Protein AF-E2A547-F1 (afdb_monomer_lite)

pLDDT: mean 86.93, std 12.96, range [48.44, 97.69]

Foldseek 3Di:
DVVVVVVVVVVPPDPDDDPVVLVVLLVVLVVLLVVLVVVCVVPNDPVSVVSNVVSVLVVVCSVVVHDSVQSVLDDVVQVVPKDADDCPDPVLVPDDPVVVVVRRVDIDGDRDDD

Organism: Camponotus floridanus (NCBI:txid104421)

Structure (mmCIF, N/CA/C/O backbone):
data_AF-E2A547-F1
#
_entry.id   AF-E2A547-F1
#
loop_
_atom_site.group_PDB
_atom_site.id
_atom_site.type_symbol
_atom_site.label_atom_id
_atom_site.label_alt_id
_atom_site.label_comp_id
_atom_site.label_asym_id
_atom_site.label_entity_id
_atom_site.label_seq_id
_atom_site.pdbx_PDB_ins_code
_atom_site.Cartn_x
_atom_site.Cartn_y
_atom_site.Cartn_z
_atom_site.occupancy
_atom_site.B_iso_or_equiv
_atom_site.auth_seq_id
_atom_site.auth_comp_id
_atom_site.auth_asym_id
_atom_site.auth_atom_id
_atom_site.pdbx_PDB_model_num
ATOM 1 N N . LYS A 1 1 ? -39.713 -13.555 -15.677 1.00 48.44 1 LYS A N 1
ATOM 2 C CA . LYS A 1 1 ? -38.393 -14.110 -16.081 1.00 48.44 1 LYS A CA 1
ATOM 3 C C . LYS A 1 1 ? -37.250 -13.115 -15.871 1.00 48.44 1 LYS A C 1
ATOM 5 O O . LYS A 1 1 ? -36.554 -13.287 -14.886 1.00 48.44 1 LYS A O 1
ATOM 10 N N . ILE A 1 2 ? -37.126 -12.029 -16.647 1.00 52.72 2 ILE A N 1
ATOM 11 C CA . ILE A 1 2 ? -36.001 -11.067 -16.519 1.00 52.72 2 ILE A CA 1
ATOM 12 C C . ILE A 1 2 ? -35.896 -10.450 -15.104 1.00 52.72 2 ILE A C 1
ATOM 14 O O . ILE A 1 2 ? -34.834 -10.441 -14.494 1.00 52.72 2 ILE A O 1
ATOM 18 N N . ILE A 1 3 ? -37.013 -10.006 -14.515 1.00 54.03 3 ILE A N 1
ATOM 19 C CA . ILE A 1 3 ? -37.037 -9.395 -13.164 1.00 54.03 3 ILE A CA 1
ATOM 20 C C . ILE A 1 3 ? -36.617 -10.386 -12.057 1.00 54.03 3 ILE A C 1
ATOM 22 O O . ILE A 1 3 ? -36.075 -9.993 -11.022 1.00 54.03 3 ILE A O 1
ATOM 26 N N . GLU A 1 4 ? -36.842 -11.678 -12.276 1.00 50.34 4 GLU A N 1
ATOM 27 C CA . GLU A 1 4 ? -36.550 -12.751 -11.322 1.00 50.34 4 GLU A CA 1
ATOM 28 C C . GLU A 1 4 ? -35.067 -13.142 -11.353 1.00 50.34 4 GLU A C 1
ATOM 30 O O . GLU A 1 4 ? -34.455 -13.327 -10.301 1.00 50.34 4 GLU A O 1
ATOM 35 N N . GLU A 1 5 ? -34.453 -13.133 -12.541 1.00 52.78 5 GLU A N 1
ATOM 36 C CA . GLU A 1 5 ? -33.001 -13.267 -12.724 1.00 52.78 5 GLU A CA 1
ATOM 37 C C . GLU A 1 5 ? -32.234 -12.128 -12.029 1.00 52.78 5 GLU A C 1
ATOM 39 O O . GLU A 1 5 ? -31.277 -12.382 -11.292 1.00 52.78 5 GLU A O 1
ATOM 44 N N . TYR A 1 6 ? -32.705 -10.878 -12.141 1.00 54.03 6 TYR A N 1
ATOM 45 C CA . TYR A 1 6 ? -32.114 -9.737 -11.422 1.00 54.03 6 TYR A CA 1
ATOM 46 C C . TYR A 1 6 ? -32.229 -9.848 -9.893 1.00 54.03 6 TYR A C 1
ATOM 48 O O . TYR A 1 6 ? -31.349 -9.367 -9.173 1.00 54.03 6 TYR A O 1
ATOM 56 N N . ARG A 1 7 ? -33.298 -10.463 -9.367 1.00 51.62 7 ARG A N 1
ATOM 57 C CA . ARG A 1 7 ? -33.464 -10.700 -7.920 1.00 51.62 7 ARG A CA 1
ATOM 58 C C . ARG A 1 7 ? -32.577 -11.841 -7.417 1.00 51.62 7 ARG A C 1
ATOM 60 O O . ARG A 1 7 ? -32.043 -11.735 -6.314 1.00 51.62 7 ARG A O 1
ATOM 67 N N . ASN A 1 8 ? -32.367 -12.883 -8.221 1.00 54.06 8 ASN A N 1
ATOM 68 C CA . ASN A 1 8 ? -31.509 -14.016 -7.864 1.00 54.06 8 ASN A CA 1
ATOM 69 C C . ASN A 1 8 ? -30.012 -13.662 -7.883 1.00 54.06 8 ASN A C 1
ATOM 71 O O . ASN A 1 8 ? -29.275 -14.120 -7.012 1.00 54.06 8 ASN A O 1
ATOM 75 N N . ASN A 1 9 ? -29.570 -12.753 -8.759 1.00 56.78 9 ASN A N 1
ATOM 76 C CA . ASN A 1 9 ? -28.177 -12.278 -8.780 1.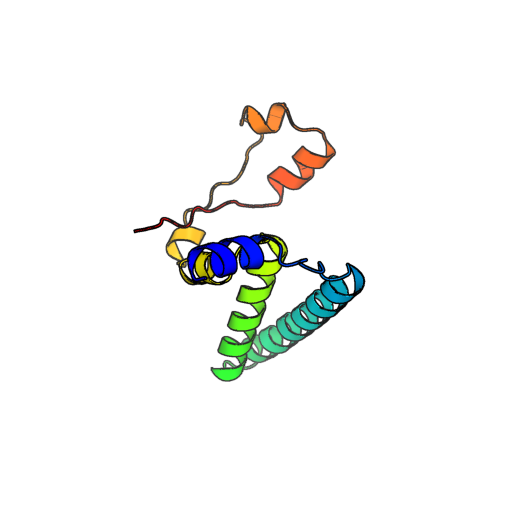00 56.78 9 ASN A CA 1
ATOM 77 C C . ASN A 1 9 ? -27.760 -11.479 -7.528 1.00 56.78 9 ASN A C 1
ATOM 79 O O . ASN A 1 9 ? -26.573 -11.412 -7.210 1.00 56.78 9 ASN A O 1
ATOM 83 N N . ARG A 1 10 ? -28.714 -10.918 -6.766 1.00 57.91 10 ARG A N 1
ATOM 84 C CA . ARG A 1 10 ? -28.436 -10.247 -5.476 1.00 57.91 10 ARG A CA 1
ATOM 85 C C . ARG A 1 10 ? -28.177 -11.217 -4.323 1.00 57.91 10 ARG A C 1
ATOM 87 O O . ARG A 1 10 ? -27.672 -10.797 -3.290 1.00 57.91 10 ARG A O 1
ATOM 94 N N . LYS A 1 11 ? -28.527 -12.496 -4.487 1.00 60.12 11 LYS A N 1
ATOM 95 C CA . LYS A 1 11 ? -28.315 -13.558 -3.491 1.00 60.12 11 LYS A CA 1
ATOM 96 C C . LYS A 1 11 ? -27.013 -14.325 -3.725 1.00 60.12 11 LYS A C 1
ATOM 98 O O . LYS A 1 11 ? -26.849 -15.418 -3.188 1.00 60.12 11 LYS A O 1
ATOM 103 N N . LYS A 1 12 ? -26.092 -13.796 -4.541 1.00 65.12 12 LYS A N 1
ATOM 104 C CA . LYS A 1 12 ? -24.795 -14.438 -4.759 1.00 65.12 12 LYS A CA 1
ATOM 105 C C . LYS A 1 12 ? -24.062 -14.510 -3.423 1.00 65.12 12 LYS A C 1
ATOM 107 O O . LYS A 1 12 ? -23.655 -13.487 -2.878 1.00 65.12 12 LYS A O 1
ATOM 112 N N . ILE A 1 13 ? -23.909 -15.725 -2.904 1.00 68.56 13 ILE A N 1
ATOM 113 C CA . ILE A 1 13 ? -23.093 -15.988 -1.723 1.00 68.56 13 ILE A CA 1
ATOM 114 C C . ILE A 1 13 ? -21.654 -15.667 -2.121 1.00 68.56 13 ILE A C 1
ATOM 116 O O . ILE A 1 13 ? -21.032 -16.378 -2.912 1.00 68.56 13 ILE A O 1
ATOM 120 N N . VAL A 1 14 ? -21.150 -14.536 -1.635 1.00 70.38 14 VAL A N 1
ATOM 121 C CA . VAL A 1 14 ? -19.753 -14.159 -1.819 1.00 70.38 14 VAL A CA 1
ATOM 122 C C . VAL A 1 14 ? -18.961 -14.882 -0.743 1.00 70.38 14 VAL A C 1
ATOM 124 O O . VAL A 1 14 ? -18.935 -14.456 0.410 1.00 70.38 14 VAL A O 1
ATOM 127 N N . ASN A 1 15 ? -18.322 -15.988 -1.119 1.00 75.12 15 ASN A N 1
ATOM 128 C CA . ASN A 1 15 ? -17.305 -16.599 -0.274 1.00 75.12 15 ASN A CA 1
ATOM 129 C C . ASN A 1 15 ? -16.138 -15.618 -0.174 1.00 75.12 15 ASN A C 1
ATOM 131 O O . ASN A 1 15 ? -15.409 -15.401 -1.143 1.00 75.12 15 ASN A O 1
ATOM 135 N N . LEU A 1 16 ? -16.004 -14.985 0.988 1.00 79.19 16 LEU A N 1
ATOM 136 C CA . LEU A 1 16 ? -14.868 -14.124 1.274 1.00 79.19 16 LEU A CA 1
ATOM 137 C C . LEU A 1 16 ? -13.590 -14.968 1.270 1.00 79.19 16 LEU A C 1
ATOM 139 O O . LEU A 1 16 ? -13.577 -16.104 1.749 1.00 79.19 16 LEU A O 1
ATOM 143 N N . LEU A 1 17 ? -12.514 -14.397 0.729 1.00 80.06 17 LEU A N 1
ATOM 144 C CA . LEU A 1 17 ? -11.190 -15.009 0.790 1.00 80.06 17 LEU A CA 1
ATOM 145 C C . LEU A 1 17 ? -10.792 -15.238 2.247 1.00 80.06 17 LEU A C 1
ATOM 147 O O . LEU A 1 17 ? -11.045 -14.397 3.115 1.00 80.06 17 LEU A O 1
ATOM 151 N N . LYS A 1 18 ? -10.135 -16.367 2.514 1.00 89.00 18 LYS A N 1
ATOM 152 C CA . LYS A 1 18 ? -9.608 -16.634 3.849 1.00 89.00 18 LYS A CA 1
ATOM 153 C C . LYS A 1 18 ? -8.447 -15.686 4.124 1.00 89.00 18 LYS A C 1
ATOM 155 O O . LYS A 1 18 ? -7.681 -15.329 3.230 1.00 89.00 18 LYS A O 1
ATOM 160 N N . THR A 1 19 ? -8.248 -15.346 5.394 1.00 88.38 19 THR A N 1
ATOM 161 C CA . THR A 1 19 ? -7.102 -14.533 5.831 1.00 88.38 19 THR A CA 1
ATOM 162 C C . THR A 1 19 ? -5.762 -1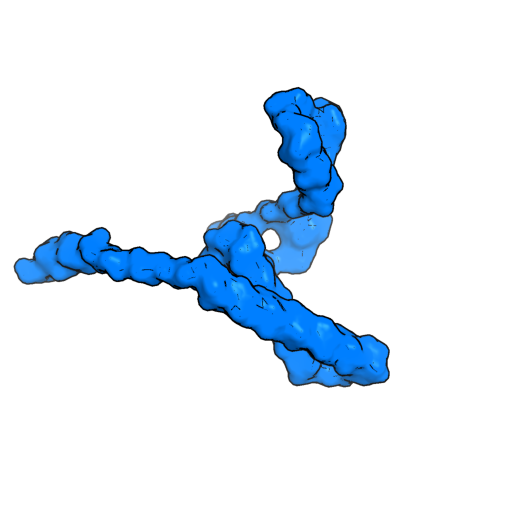5.143 5.406 1.00 88.38 19 THR A C 1
ATOM 164 O O . THR A 1 19 ? -4.830 -14.409 5.084 1.00 88.38 19 THR A O 1
ATOM 167 N N . SER A 1 20 ? -5.666 -16.477 5.357 1.00 92.81 20 SER A N 1
ATOM 168 C CA . SER A 1 20 ? -4.487 -17.197 4.858 1.00 92.81 20 SER A CA 1
ATOM 169 C C . SER A 1 20 ? -4.168 -16.867 3.402 1.00 92.81 20 SER A C 1
ATOM 171 O O . SER A 1 20 ? -3.003 -16.678 3.061 1.00 92.81 20 SER A O 1
ATOM 173 N N . ASP A 1 21 ? -5.196 -16.762 2.562 1.00 91.81 21 ASP A N 1
ATOM 174 C CA . ASP A 1 21 ? -5.048 -16.534 1.125 1.00 91.81 21 ASP A CA 1
ATOM 175 C C . ASP A 1 21 ? -4.623 -15.088 0.867 1.00 91.81 21 ASP A C 1
ATOM 177 O O . ASP A 1 21 ? -3.702 -14.839 0.092 1.00 91.81 21 ASP A O 1
ATOM 181 N N . ILE A 1 22 ? -5.218 -14.143 1.605 1.00 89.88 22 ILE A N 1
ATOM 182 C CA . ILE A 1 22 ? -4.813 -12.732 1.584 1.00 89.88 22 ILE A CA 1
ATOM 183 C C . ILE A 1 22 ? -3.348 -12.607 2.010 1.00 89.88 22 ILE A C 1
ATOM 185 O O . ILE A 1 22 ? -2.568 -11.957 1.325 1.00 89.88 22 ILE A O 1
ATOM 189 N N . LYS A 1 23 ? -2.945 -13.272 3.101 1.00 93.06 23 LYS A N 1
ATOM 190 C CA . LYS A 1 23 ? -1.556 -13.240 3.580 1.00 93.06 23 LYS A CA 1
ATOM 191 C C . LYS A 1 23 ? -0.583 -13.818 2.552 1.00 93.06 23 LYS A C 1
ATOM 193 O O . LYS A 1 23 ? 0.480 -13.244 2.340 1.00 93.06 23 LYS A O 1
ATOM 198 N N . LYS A 1 24 ? -0.948 -14.928 1.903 1.00 95.69 24 LYS A N 1
ATOM 199 C CA . LYS A 1 24 ? -0.134 -15.545 0.849 1.00 95.69 24 LYS A CA 1
ATOM 200 C C . LYS A 1 24 ? 0.071 -14.587 -0.326 1.00 95.69 24 LYS A C 1
ATOM 202 O O . LYS A 1 24 ? 1.201 -14.424 -0.772 1.00 95.69 24 LYS A O 1
ATOM 207 N N . LEU A 1 25 ? -0.998 -13.925 -0.774 1.00 94.31 25 LEU A N 1
ATOM 208 C CA . LEU A 1 25 ? -0.927 -12.924 -1.837 1.00 94.31 25 LEU A CA 1
ATOM 209 C C . LEU A 1 25 ? -0.067 -11.721 -1.429 1.00 94.31 25 LEU A C 1
ATOM 211 O O . LEU A 1 25 ? 0.816 -11.327 -2.181 1.00 94.31 25 LEU A O 1
ATOM 215 N N . THR A 1 26 ? -0.282 -11.160 -0.236 1.00 94.44 26 THR A N 1
ATOM 216 C CA . THR A 1 26 ? 0.491 -10.006 0.243 1.00 94.44 26 THR A CA 1
ATOM 217 C C . THR A 1 26 ? 1.982 -10.320 0.354 1.00 94.44 26 THR A C 1
ATOM 219 O O . THR A 1 26 ? 2.796 -9.491 -0.034 1.00 94.44 26 THR A O 1
ATOM 222 N N . ASN A 1 27 ? 2.349 -11.509 0.842 1.00 96.50 27 ASN A N 1
ATOM 223 C CA . ASN A 1 27 ? 3.751 -11.922 0.929 1.00 96.50 27 ASN A CA 1
ATOM 224 C C . ASN A 1 27 ? 4.400 -12.016 -0.457 1.00 96.50 27 ASN A C 1
ATOM 226 O O . ASN A 1 27 ? 5.473 -11.462 -0.661 1.00 96.50 27 ASN A O 1
ATOM 230 N N . TYR A 1 28 ? 3.718 -12.661 -1.407 1.00 97.38 28 TYR A N 1
ATOM 231 C CA . TYR A 1 28 ? 4.189 -12.757 -2.788 1.00 97.38 28 TYR A CA 1
ATOM 232 C C . TYR A 1 28 ? 4.402 -11.372 -3.418 1.00 97.38 28 TYR A C 1
ATOM 234 O O . TYR A 1 28 ? 5.450 -11.100 -3.995 1.00 97.38 28 TYR A O 1
ATOM 242 N N . LEU A 1 29 ? 3.432 -10.467 -3.256 1.00 97.38 29 LEU A N 1
ATOM 243 C CA . LEU A 1 29 ? 3.537 -9.100 -3.773 1.00 97.38 29 LEU A CA 1
ATOM 244 C C . LEU A 1 29 ? 4.705 -8.334 -3.144 1.00 97.38 29 LEU A C 1
ATOM 246 O O . LEU A 1 29 ? 5.359 -7.552 -3.824 1.00 97.38 29 LEU A O 1
ATOM 250 N N . GLU A 1 30 ? 4.980 -8.547 -1.860 1.00 96.69 30 GLU A N 1
ATOM 251 C CA . GLU A 1 30 ? 6.088 -7.882 -1.177 1.00 96.69 30 GLU A CA 1
ATOM 252 C C . GLU A 1 30 ? 7.456 -8.380 -1.666 1.00 96.69 30 GLU A C 1
ATOM 254 O O . GLU A 1 30 ? 8.367 -7.578 -1.882 1.00 96.69 30 GLU A O 1
ATOM 259 N N . GLU A 1 31 ? 7.590 -9.684 -1.911 1.00 97.62 31 GLU A N 1
ATOM 260 C CA . GLU A 1 31 ? 8.786 -10.276 -2.521 1.00 97.62 31 GLU A CA 1
ATOM 261 C C . GLU A 1 31 ? 9.018 -9.729 -3.937 1.00 97.62 31 GLU A C 1
ATOM 263 O O . GLU A 1 31 ? 10.122 -9.273 -4.254 1.00 97.62 31 GLU A O 1
ATOM 268 N N . GLU A 1 32 ? 7.968 -9.679 -4.762 1.00 97.69 32 GLU A N 1
ATOM 269 C CA . GLU A 1 32 ? 8.027 -9.107 -6.111 1.00 97.69 32 GLU A CA 1
ATOM 270 C C . GLU A 1 32 ? 8.353 -7.611 -6.099 1.00 97.69 32 GLU A C 1
ATOM 272 O O . GLU A 1 32 ? 9.141 -7.138 -6.924 1.00 97.69 32 GLU A O 1
ATOM 277 N N . ARG A 1 33 ? 7.803 -6.852 -5.144 1.00 97.38 33 ARG A N 1
ATOM 278 C CA . ARG A 1 33 ? 8.111 -5.428 -4.965 1.00 97.38 33 ARG A CA 1
ATOM 279 C C . ARG A 1 33 ? 9.601 -5.228 -4.713 1.00 97.38 33 ARG A C 1
ATOM 281 O O . ARG A 1 33 ? 10.230 -4.419 -5.388 1.00 97.38 33 ARG A O 1
ATOM 288 N N . ILE A 1 34 ? 10.170 -5.972 -3.762 1.00 97.06 34 ILE A N 1
ATOM 289 C CA . ILE A 1 34 ? 11.593 -5.878 -3.405 1.00 97.06 34 ILE A CA 1
ATOM 290 C C . ILE A 1 34 ? 12.474 -6.311 -4.582 1.00 97.06 34 ILE A C 1
ATOM 292 O O . ILE A 1 34 ? 13.456 -5.638 -4.895 1.00 97.06 34 ILE A O 1
ATOM 296 N N . SER A 1 35 ? 12.120 -7.411 -5.250 1.00 96.69 35 SER A N 1
ATOM 297 C CA . SER A 1 35 ? 12.846 -7.935 -6.410 1.00 96.69 35 SER A CA 1
ATOM 298 C C . SER A 1 35 ? 12.895 -6.921 -7.556 1.00 96.69 35 SER A C 1
ATOM 300 O O . SER A 1 35 ? 13.977 -6.577 -8.035 1.00 96.69 35 SER A O 1
ATOM 302 N N . ASN A 1 36 ? 11.743 -6.383 -7.966 1.00 96.69 36 ASN A N 1
ATOM 303 C CA . ASN A 1 36 ? 11.674 -5.441 -9.083 1.00 96.69 36 ASN A CA 1
ATOM 304 C C . ASN A 1 36 ? 12.256 -4.065 -8.731 1.00 96.69 36 ASN A C 1
ATOM 306 O O . ASN A 1 36 ? 12.885 -3.452 -9.589 1.00 96.69 36 ASN A O 1
ATOM 310 N N . MET A 1 37 ? 12.153 -3.619 -7.473 1.00 95.75 37 MET A N 1
ATOM 311 C CA . MET A 1 37 ? 12.841 -2.407 -7.013 1.00 95.75 37 MET A CA 1
ATOM 312 C C . MET A 1 37 ? 14.361 -2.544 -7.154 1.00 95.75 37 MET A C 1
ATOM 314 O O . MET A 1 37 ? 14.993 -1.685 -7.758 1.00 95.75 37 MET A O 1
ATOM 318 N N . ARG A 1 38 ? 14.942 -3.664 -6.700 1.00 96.56 38 ARG A N 1
ATOM 319 C CA . ARG A 1 38 ? 16.384 -3.930 -6.850 1.00 96.56 38 ARG A CA 1
ATOM 320 C C . ARG A 1 38 ? 16.821 -3.982 -8.309 1.00 96.56 38 ARG A C 1
ATOM 322 O O . ARG A 1 38 ? 17.923 -3.549 -8.626 1.00 96.56 38 ARG A O 1
ATOM 329 N N . LYS A 1 39 ? 15.990 -4.529 -9.204 1.00 95.62 39 LYS A N 1
ATOM 330 C CA . LYS A 1 39 ? 16.285 -4.518 -10.645 1.00 95.62 39 LYS A CA 1
ATOM 331 C C . LYS A 1 39 ? 16.401 -3.082 -11.147 1.00 95.62 39 LYS A C 1
ATOM 333 O O . LYS A 1 39 ? 17.435 -2.750 -11.699 1.00 95.62 39 LYS A O 1
ATOM 338 N N . ILE A 1 40 ? 15.396 -2.246 -10.874 1.00 95.62 40 ILE A N 1
ATOM 339 C CA . ILE A 1 40 ? 15.354 -0.841 -11.310 1.00 95.62 40 ILE A CA 1
ATOM 340 C C . ILE A 1 40 ? 16.492 -0.008 -10.707 1.00 95.62 40 ILE A C 1
ATOM 342 O O . ILE A 1 40 ? 17.023 0.860 -11.390 1.00 95.62 40 ILE A O 1
ATOM 346 N N . GLU A 1 41 ? 16.860 -0.255 -9.446 1.00 94.56 41 GLU A N 1
ATOM 347 C CA . GLU A 1 41 ? 17.980 0.426 -8.779 1.00 94.56 41 GLU A CA 1
ATOM 348 C C . GLU A 1 41 ? 19.336 0.099 -9.417 1.00 94.56 41 GLU A C 1
ATOM 350 O O . GLU A 1 41 ? 20.211 0.962 -9.448 1.00 94.56 41 GLU A O 1
ATOM 355 N N . ASN A 1 42 ? 19.512 -1.126 -9.921 1.00 93.94 42 ASN A N 1
ATOM 356 C CA . ASN A 1 42 ? 20.739 -1.540 -10.601 1.00 93.94 42 ASN A CA 1
ATOM 357 C C . ASN A 1 42 ? 20.762 -1.095 -12.067 1.00 93.94 42 ASN A C 1
ATOM 359 O O . ASN A 1 42 ? 21.760 -0.543 -12.523 1.00 93.94 42 ASN A O 1
ATOM 363 N N . ASP A 1 43 ? 19.680 -1.361 -12.801 1.00 93.69 43 ASP A N 1
ATOM 364 C CA . ASP A 1 43 ? 19.511 -0.956 -14.192 1.00 93.69 43 ASP A CA 1
ATOM 365 C C . ASP A 1 43 ? 18.026 -0.803 -14.540 1.00 93.69 43 ASP A C 1
ATOM 367 O O . ASP A 1 43 ? 17.195 -1.696 -14.324 1.00 93.69 43 ASP A O 1
ATOM 371 N N . PHE A 1 44 ? 17.674 0.350 -15.100 1.00 94.81 44 PHE A N 1
ATOM 372 C CA . PHE A 1 44 ? 16.291 0.620 -15.445 1.00 94.81 44 PHE A CA 1
ATOM 373 C C . PHE A 1 44 ? 15.872 -0.236 -16.641 1.00 94.81 44 PHE A C 1
ATOM 375 O O . PHE A 1 44 ? 16.380 -0.091 -17.749 1.00 94.81 44 PHE A O 1
ATOM 382 N N . THR A 1 45 ? 14.842 -1.057 -16.442 1.00 96.38 45 THR A N 1
ATOM 383 C CA . THR A 1 45 ? 14.159 -1.759 -17.532 1.00 96.38 45 THR A CA 1
ATOM 384 C C . THR A 1 45 ? 12.666 -1.476 -17.475 1.00 96.38 45 THR A C 1
ATOM 386 O O . THR A 1 45 ? 12.063 -1.434 -16.397 1.00 96.38 45 THR A O 1
ATOM 389 N N . PHE A 1 46 ? 12.051 -1.290 -18.646 1.00 96.31 46 PHE A N 1
ATOM 390 C CA . PHE A 1 46 ? 10.613 -1.034 -18.740 1.00 96.31 46 PHE A CA 1
ATOM 391 C C . PHE A 1 46 ? 9.797 -2.173 -18.118 1.00 96.31 46 PHE A C 1
ATOM 393 O O . PHE A 1 46 ? 8.836 -1.912 -17.399 1.00 96.31 46 PHE A O 1
ATOM 400 N N . ASP A 1 47 ? 10.213 -3.422 -18.324 1.00 96.06 47 ASP A N 1
ATOM 401 C CA . ASP A 1 47 ? 9.517 -4.590 -17.782 1.00 96.06 47 ASP A CA 1
ATOM 402 C C . ASP A 1 47 ? 9.575 -4.649 -16.252 1.00 96.06 47 ASP A C 1
ATOM 404 O O . ASP A 1 47 ? 8.553 -4.912 -15.611 1.00 96.06 47 ASP A O 1
ATOM 408 N N . ALA A 1 48 ? 10.730 -4.351 -15.642 1.00 96.12 48 ALA A N 1
ATOM 409 C CA . ALA A 1 48 ? 10.832 -4.283 -14.184 1.00 96.12 48 ALA A CA 1
ATOM 410 C C . ALA A 1 48 ? 10.009 -3.116 -13.622 1.00 96.12 48 ALA A C 1
ATOM 412 O O . ALA A 1 48 ? 9.312 -3.287 -12.621 1.00 96.12 48 ALA A O 1
ATOM 413 N N . TRP A 1 49 ? 10.031 -1.954 -14.284 1.00 96.81 49 TRP A N 1
ATOM 414 C CA . TRP A 1 49 ? 9.216 -0.797 -13.903 1.00 96.81 49 TRP A CA 1
ATOM 415 C C . TRP A 1 49 ? 7.716 -1.080 -13.990 1.00 96.81 49 TRP A C 1
ATOM 417 O O . TRP A 1 49 ? 6.972 -0.797 -13.046 1.00 96.81 49 TRP A O 1
ATOM 427 N N . LYS A 1 50 ? 7.267 -1.685 -15.091 1.00 96.94 50 LYS A N 1
ATOM 428 C CA . LYS A 1 50 ? 5.875 -2.087 -15.286 1.00 96.94 50 LYS A CA 1
ATOM 429 C C . LYS A 1 50 ? 5.448 -3.095 -14.220 1.00 96.94 50 LYS A C 1
ATOM 431 O O . LYS A 1 50 ? 4.444 -2.864 -13.551 1.00 96.94 50 LYS A O 1
ATOM 436 N N . SER A 1 51 ? 6.248 -4.139 -13.996 1.00 96.69 51 SER A N 1
ATOM 437 C CA . SER A 1 51 ? 5.965 -5.168 -12.984 1.00 96.69 51 SER A CA 1
ATOM 438 C C . SER A 1 51 ? 5.889 -4.569 -11.577 1.00 96.69 51 SER A C 1
ATOM 440 O O . SER A 1 51 ? 4.958 -4.849 -10.824 1.00 96.69 51 SER A O 1
ATOM 442 N N . LEU A 1 52 ? 6.821 -3.675 -11.223 1.00 96.56 52 LEU A N 1
ATOM 443 C CA . LEU A 1 52 ? 6.788 -2.968 -9.942 1.00 96.56 52 LEU A CA 1
ATOM 444 C C . LEU A 1 52 ? 5.516 -2.120 -9.798 1.00 96.56 52 LEU A C 1
ATOM 446 O O . LEU A 1 52 ? 4.900 -2.103 -8.733 1.00 96.56 52 LEU A O 1
ATOM 450 N N . THR A 1 53 ? 5.106 -1.436 -10.866 1.00 93.88 53 THR A N 1
ATOM 451 C CA . THR A 1 53 ? 3.908 -0.587 -10.873 1.00 93.88 53 THR A CA 1
ATOM 452 C C . THR A 1 53 ? 2.634 -1.415 -10.690 1.00 93.88 53 THR A C 1
ATOM 454 O O . THR A 1 53 ? 1.787 -1.051 -9.874 1.00 93.88 53 THR A O 1
ATOM 457 N N . GLU A 1 54 ? 2.516 -2.555 -11.374 1.00 94.88 54 GLU A N 1
ATOM 458 C CA . GLU A 1 54 ? 1.400 -3.500 -11.218 1.00 94.88 54 GLU A CA 1
ATOM 459 C C . GLU A 1 54 ? 1.313 -4.028 -9.778 1.00 94.88 54 GLU A C 1
ATOM 461 O O . GLU A 1 54 ? 0.244 -4.006 -9.163 1.00 94.88 54 GLU A O 1
ATOM 466 N N . VAL A 1 55 ? 2.451 -4.419 -9.197 1.00 96.38 55 VAL A N 1
ATOM 467 C CA . VAL A 1 55 ? 2.534 -4.872 -7.802 1.00 96.38 55 VAL A CA 1
ATOM 468 C C . VAL A 1 55 ? 2.097 -3.774 -6.829 1.00 96.38 55 VAL A C 1
ATOM 470 O O . VAL A 1 55 ? 1.283 -4.028 -5.938 1.00 96.38 55 VAL A O 1
ATOM 473 N N . ILE A 1 56 ? 2.586 -2.542 -7.003 1.00 93.69 56 ILE A N 1
ATOM 474 C CA . ILE A 1 56 ? 2.206 -1.394 -6.165 1.00 93.69 56 ILE A CA 1
ATOM 475 C C . ILE A 1 56 ? 0.703 -1.121 -6.262 1.00 93.69 56 ILE A C 1
ATOM 477 O O . ILE A 1 56 ? 0.062 -0.884 -5.236 1.00 93.69 56 ILE A O 1
ATOM 481 N N . LEU A 1 57 ? 0.123 -1.195 -7.462 1.00 92.69 57 LEU A N 1
ATOM 482 C CA . LEU A 1 57 ? -1.307 -0.978 -7.676 1.00 92.69 57 LEU A CA 1
ATOM 483 C C . LEU A 1 57 ? -2.149 -1.974 -6.867 1.00 92.69 57 LEU A C 1
ATOM 485 O O . LEU A 1 57 ? -3.085 -1.581 -6.164 1.00 92.69 57 LEU A O 1
ATOM 489 N N . ILE A 1 58 ? -1.773 -3.255 -6.902 1.00 93.88 58 ILE A N 1
ATOM 490 C CA . ILE A 1 58 ? -2.458 -4.314 -6.154 1.00 93.88 58 ILE A CA 1
ATOM 491 C C . ILE A 1 58 ? -2.270 -4.118 -4.644 1.00 93.88 58 ILE A C 1
ATOM 493 O O . ILE A 1 58 ? -3.228 -4.259 -3.883 1.00 93.88 58 ILE A O 1
ATOM 497 N N . LEU A 1 59 ? -1.071 -3.744 -4.189 1.00 93.69 59 LEU A N 1
ATOM 498 C CA . LEU A 1 59 ? -0.813 -3.459 -2.774 1.00 93.69 59 LEU A CA 1
ATOM 499 C C . LEU A 1 59 ? -1.668 -2.293 -2.260 1.00 93.69 59 LEU A C 1
ATOM 501 O O . LEU A 1 59 ? -2.272 -2.404 -1.190 1.00 93.69 59 LEU A O 1
ATOM 505 N N . ILE A 1 60 ? -1.788 -1.208 -3.033 1.00 91.62 60 ILE A N 1
ATOM 506 C CA . ILE A 1 60 ? -2.676 -0.077 -2.720 1.00 91.62 60 ILE A CA 1
ATOM 507 C C . ILE A 1 60 ? -4.131 -0.549 -2.650 1.00 91.62 60 ILE A C 1
ATOM 509 O O . ILE A 1 60 ? -4.856 -0.170 -1.723 1.00 91.62 60 ILE A O 1
ATOM 513 N N . GLN A 1 61 ? -4.555 -1.397 -3.590 1.00 91.25 61 GLN A N 1
ATOM 514 C CA . GLN A 1 61 ? -5.908 -1.943 -3.635 1.00 91.25 61 GLN A CA 1
ATOM 515 C C . GLN A 1 61 ? -6.225 -2.804 -2.401 1.00 91.25 61 GLN A C 1
ATOM 517 O O . GLN A 1 61 ? -7.273 -2.615 -1.778 1.00 91.25 61 GLN A O 1
ATOM 522 N N . ILE A 1 62 ? -5.318 -3.708 -2.012 1.00 90.56 62 ILE A N 1
ATOM 523 C CA . ILE A 1 62 ? -5.465 -4.582 -0.836 1.00 90.56 62 ILE A CA 1
ATOM 524 C C . ILE A 1 62 ? -5.480 -3.754 0.452 1.00 90.56 62 ILE A C 1
ATOM 526 O O . ILE A 1 62 ? -6.352 -3.959 1.300 1.00 90.56 62 ILE A O 1
ATOM 530 N N . PHE A 1 63 ? -4.548 -2.807 0.594 1.00 89.69 63 PHE A N 1
ATOM 531 C CA . PHE A 1 63 ? -4.422 -1.982 1.796 1.00 89.69 63 PHE A CA 1
ATOM 532 C C . PHE A 1 63 ? -5.664 -1.115 2.029 1.00 89.69 63 PHE A C 1
ATOM 534 O O . PHE A 1 63 ? -6.198 -1.082 3.137 1.00 89.69 63 PHE A O 1
ATOM 541 N N . ASN A 1 64 ? -6.166 -0.464 0.976 1.00 88.88 64 ASN A N 1
ATOM 542 C CA . ASN A 1 64 ? -7.316 0.438 1.072 1.00 88.88 64 ASN A CA 1
ATOM 543 C C . ASN A 1 64 ? -8.668 -0.268 0.891 1.00 88.88 64 ASN A C 1
ATOM 545 O O . ASN A 1 64 ? -9.708 0.374 1.035 1.00 88.88 64 ASN A O 1
ATOM 549 N N . ARG A 1 65 ? -8.671 -1.569 0.561 1.00 87.88 65 ARG A N 1
ATOM 550 C CA . ARG A 1 65 ? -9.873 -2.357 0.225 1.00 87.88 65 ARG A CA 1
ATOM 551 C C . ARG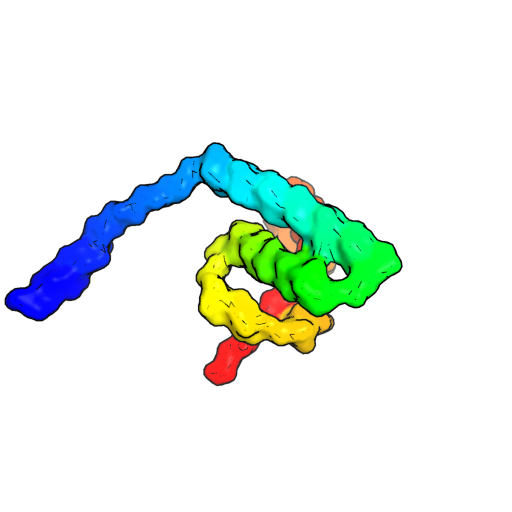 A 1 65 ? -10.747 -1.683 -0.842 1.00 87.88 65 ARG A C 1
ATOM 553 O O . ARG A 1 65 ? -11.975 -1.721 -0.766 1.00 87.88 65 ARG A O 1
ATOM 560 N N . ARG A 1 66 ? -10.107 -1.047 -1.824 1.00 86.38 66 ARG A N 1
ATOM 561 C CA . ARG A 1 66 ? -10.768 -0.347 -2.936 1.00 86.38 66 ARG A CA 1
ATOM 562 C C . ARG A 1 66 ? -10.961 -1.279 -4.127 1.00 86.38 66 ARG A C 1
ATOM 564 O O . ARG A 1 66 ? -10.320 -2.325 -4.226 1.00 86.38 66 ARG A O 1
ATOM 571 N N . ARG A 1 67 ? -11.861 -0.919 -5.038 1.00 86.50 67 ARG A N 1
ATOM 572 C CA . ARG A 1 67 ? -12.014 -1.609 -6.324 1.00 86.50 67 ARG A CA 1
ATOM 573 C C . ARG A 1 67 ? -10.920 -1.147 -7.282 1.00 86.50 67 ARG A C 1
ATOM 575 O O . ARG A 1 67 ? -10.520 0.013 -7.238 1.00 86.50 67 ARG A O 1
ATOM 582 N N . ALA A 1 68 ? -10.499 -2.030 -8.187 1.00 85.75 68 ALA A N 1
ATOM 583 C CA . ALA A 1 68 ? -9.512 -1.704 -9.221 1.00 85.75 68 ALA A CA 1
ATOM 584 C C . ALA A 1 68 ? -9.896 -0.430 -9.997 1.00 85.75 68 ALA A C 1
ATOM 586 O O . ALA A 1 68 ? -9.075 0.467 -10.147 1.00 85.75 68 ALA A O 1
ATOM 587 N N . GLY A 1 69 ? -11.182 -0.300 -10.345 1.00 87.12 69 GLY A N 1
ATOM 588 C CA . GLY A 1 69 ? -11.699 0.872 -11.050 1.00 87.12 69 GLY A CA 1
ATOM 589 C C . GLY A 1 69 ? -11.574 2.195 -10.287 1.00 87.12 69 GLY A C 1
ATOM 590 O O . GLY A 1 69 ? -11.520 3.252 -10.894 1.00 87.12 69 GLY A O 1
ATOM 591 N N . GLU A 1 70 ? -11.525 2.184 -8.955 1.00 85.12 70 GLU A N 1
ATOM 592 C CA . GLU A 1 70 ? -11.296 3.418 -8.190 1.00 85.12 70 GLU A CA 1
ATOM 593 C C . GLU A 1 70 ? -9.819 3.818 -8.232 1.00 85.12 70 GLU A C 1
ATOM 595 O O . GLU A 1 70 ? -9.498 4.993 -8.381 1.00 85.12 70 GLU A O 1
ATOM 600 N N . ILE A 1 71 ? -8.923 2.834 -8.116 1.00 87.88 71 ILE A N 1
ATOM 601 C CA . ILE A 1 71 ? -7.477 3.060 -8.052 1.00 87.88 71 ILE A CA 1
ATOM 602 C C . ILE A 1 71 ? -6.895 3.397 -9.431 1.00 87.88 71 ILE A C 1
ATOM 604 O O . ILE A 1 71 ? -5.995 4.226 -9.506 1.00 87.88 71 ILE A O 1
ATOM 608 N N . GLU A 1 72 ? -7.426 2.838 -10.524 1.00 86.88 72 GLU A N 1
ATOM 609 C CA . GLU A 1 72 ? -6.970 3.157 -11.892 1.00 86.88 72 GLU A CA 1
ATOM 610 C C . GLU A 1 72 ? -7.144 4.643 -12.251 1.00 86.88 72 GLU A C 1
ATOM 612 O O . GLU A 1 72 ? -6.455 5.158 -13.128 1.00 86.88 72 GLU A O 1
ATOM 617 N N . ARG A 1 73 ? -8.061 5.341 -11.566 1.00 88.06 73 ARG A N 1
ATOM 618 C CA . ARG A 1 73 ? -8.325 6.772 -11.753 1.00 88.06 73 ARG A CA 1
ATOM 619 C C . ARG A 1 73 ? -7.415 7.671 -10.918 1.00 88.06 73 ARG A C 1
ATOM 621 O O . ARG A 1 73 ? -7.511 8.887 -11.048 1.00 88.06 73 ARG A O 1
ATOM 628 N N . ALA A 1 74 ? -6.570 7.106 -10.056 1.00 88.31 74 ALA A N 1
ATOM 629 C CA . ALA A 1 74 ? -5.663 7.876 -9.220 1.00 88.31 74 ALA A CA 1
ATOM 630 C C . ALA A 1 74 ? -4.497 8.427 -10.047 1.00 88.31 74 ALA A C 1
ATOM 632 O O . ALA A 1 74 ? -3.724 7.674 -10.641 1.00 88.31 74 ALA A O 1
ATOM 633 N N . TYR A 1 75 ? -4.322 9.745 -10.031 1.00 89.25 75 TYR A N 1
ATOM 634 C CA . TYR A 1 75 ? -3.181 10.399 -10.655 1.00 89.25 75 TYR A CA 1
ATOM 635 C C . TYR A 1 75 ? -2.095 10.728 -9.628 1.00 89.25 75 TYR A C 1
ATOM 637 O O . TYR A 1 75 ? -2.345 10.912 -8.436 1.00 89.25 75 TYR A O 1
ATOM 645 N N . ILE A 1 76 ? -0.862 10.915 -10.110 1.00 89.19 76 ILE A N 1
ATOM 646 C CA . ILE A 1 76 ? 0.256 11.375 -9.267 1.00 89.19 76 ILE A CA 1
ATOM 647 C C . ILE A 1 76 ? -0.063 12.735 -8.622 1.00 89.19 76 ILE A C 1
ATOM 649 O O . ILE A 1 76 ? 0.373 13.002 -7.505 1.00 89.19 76 ILE A O 1
ATOM 653 N N . ILE A 1 77 ? -0.829 13.598 -9.299 1.00 90.62 77 ILE A N 1
ATOM 654 C CA . ILE A 1 77 ? -1.247 14.890 -8.740 1.00 90.62 77 ILE A CA 1
ATOM 655 C C . ILE A 1 77 ? -2.188 14.719 -7.540 1.00 90.62 77 ILE A C 1
ATOM 657 O O . ILE A 1 77 ? -2.063 15.470 -6.577 1.00 90.62 77 ILE A O 1
ATOM 661 N N . ASP A 1 78 ? -3.060 13.707 -7.549 1.00 90.25 78 ASP A N 1
ATOM 662 C CA . ASP A 1 78 ? -3.932 13.401 -6.411 1.00 90.25 78 ASP A CA 1
ATOM 663 C C . ASP A 1 78 ? -3.085 12.981 -5.214 1.00 90.25 78 ASP A C 1
ATOM 665 O O . ASP A 1 78 ? -3.248 13.517 -4.121 1.00 90.25 78 ASP A O 1
ATOM 669 N N . TYR A 1 79 ? -2.103 12.103 -5.448 1.00 89.44 79 TYR A N 1
ATOM 670 C CA . TYR A 1 79 ? -1.145 11.700 -4.422 1.00 89.44 79 TYR A CA 1
ATOM 671 C C . TYR A 1 79 ? -0.345 12.886 -3.877 1.00 89.44 79 TYR A C 1
ATOM 673 O O . TYR A 1 79 ? -0.162 12.984 -2.671 1.00 89.44 79 TYR A O 1
ATOM 681 N N . LYS A 1 80 ? 0.118 13.807 -4.732 1.00 91.50 80 LYS A N 1
ATOM 682 C CA . LYS A 1 80 ? 0.853 15.009 -4.295 1.00 91.50 80 LYS A CA 1
ATOM 683 C C . LYS A 1 80 ? -0.003 15.955 -3.448 1.00 91.50 80 LYS A C 1
ATOM 685 O O . LYS A 1 80 ? 0.546 16.644 -2.597 1.00 91.50 80 LYS A O 1
ATOM 690 N N . ASN A 1 81 ? -1.321 15.947 -3.636 1.00 90.88 81 ASN A N 1
ATOM 691 C CA . ASN A 1 81 ? -2.290 16.706 -2.842 1.00 90.88 81 ASN A CA 1
ATOM 692 C C . ASN A 1 81 ? -2.776 15.922 -1.610 1.00 90.88 81 ASN A C 1
ATOM 694 O O . ASN A 1 81 ? -3.953 15.977 -1.243 1.00 90.88 81 ASN A O 1
ATOM 698 N N . PHE A 1 82 ? -1.882 15.160 -0.977 1.00 91.75 82 PHE A N 1
ATOM 699 C CA . PHE A 1 82 ? -2.226 14.410 0.219 1.00 91.75 82 PHE A CA 1
ATOM 700 C C . PHE A 1 82 ? -2.476 15.331 1.420 1.00 91.75 82 PHE A C 1
ATOM 702 O O . PHE A 1 82 ? -1.870 16.386 1.596 1.00 91.75 82 PHE A O 1
ATOM 709 N N . MET A 1 83 ? -3.353 14.868 2.293 1.00 90.62 83 MET A N 1
ATOM 710 C CA . MET A 1 83 ? -3.643 15.401 3.609 1.00 90.62 83 MET A CA 1
ATOM 711 C C . MET A 1 83 ? -3.006 14.494 4.659 1.00 90.62 83 MET A C 1
ATOM 713 O O . MET A 1 83 ? -2.996 13.265 4.535 1.00 90.62 83 MET A O 1
ATOM 717 N N . LYS A 1 84 ? -2.494 15.102 5.723 1.00 92.00 84 LYS A N 1
ATOM 718 C CA . LYS A 1 84 ? -1.951 14.394 6.879 1.00 92.00 84 LYS A CA 1
ATOM 719 C C . LYS A 1 84 ? -2.680 14.872 8.122 1.00 92.00 84 LYS A C 1
ATOM 721 O O . LYS A 1 84 ? -2.820 16.073 8.311 1.00 92.00 84 LYS A O 1
ATOM 726 N N . ILE A 1 85 ? -3.105 13.928 8.956 1.00 90.88 85 ILE A N 1
ATOM 727 C CA . ILE A 1 85 ? -3.682 14.248 10.261 1.00 90.88 85 ILE A CA 1
ATOM 728 C C . ILE A 1 85 ? -2.576 14.808 11.159 1.00 90.88 85 ILE A C 1
ATOM 730 O O . ILE A 1 85 ? -1.486 14.232 11.250 1.00 90.88 85 ILE A O 1
ATOM 734 N N . THR A 1 86 ? -2.860 15.915 11.831 1.00 91.00 86 THR A N 1
ATOM 735 C CA . THR A 1 86 ? -1.970 16.560 12.793 1.00 91.00 86 THR A CA 1
ATOM 736 C C . THR A 1 86 ? -2.518 16.431 14.215 1.00 91.00 86 THR A C 1
ATOM 738 O O . THR A 1 86 ? -3.608 15.908 14.450 1.00 91.00 86 THR A O 1
ATOM 741 N N . LYS A 1 87 ? -1.736 16.859 15.213 1.00 91.44 87 LYS A N 1
ATOM 742 C CA . LYS A 1 87 ? -2.156 16.770 16.623 1.00 91.44 87 LYS A CA 1
ATOM 743 C C . LYS A 1 87 ? -3.226 17.808 16.973 1.00 91.44 87 LYS A C 1
ATOM 745 O O . LYS A 1 87 ? -3.920 17.678 17.982 1.00 91.44 87 LYS A O 1
ATOM 750 N N . GLU A 1 88 ? -3.330 18.840 16.148 1.00 91.62 88 GLU A N 1
ATOM 751 C CA . GLU A 1 88 ? -4.239 19.965 16.298 1.00 91.62 88 GLU A CA 1
ATOM 752 C C . GLU A 1 88 ? -5.663 19.606 15.850 1.00 91.62 88 GLU A C 1
ATOM 754 O O . GLU A 1 88 ? -6.617 20.166 16.399 1.00 91.62 88 GLU A O 1
ATOM 759 N N . ASP A 1 89 ? -5.806 18.627 14.946 1.00 91.12 89 ASP A N 1
ATOM 760 C CA . ASP A 1 89 ? -7.089 18.151 14.432 1.00 91.12 89 ASP A CA 1
ATOM 761 C C . ASP A 1 89 ? -8.028 17.678 15.549 1.00 91.12 89 ASP A C 1
ATOM 763 O O . ASP A 1 89 ? -7.682 16.847 16.396 1.00 91.12 89 ASP A O 1
ATOM 767 N N . GLU A 1 90 ? -9.276 18.148 15.521 1.00 91.88 90 GLU A N 1
ATOM 768 C CA . GLU A 1 90 ? -10.293 17.728 16.491 1.00 91.88 90 GLU A CA 1
ATOM 769 C C . GLU A 1 90 ? -10.541 16.219 16.471 1.00 91.88 90 GLU A C 1
ATOM 771 O O . GLU A 1 90 ? -10.703 15.600 17.523 1.00 91.88 90 GLU A O 1
ATOM 776 N N . LEU A 1 91 ? -10.546 15.618 15.278 1.00 87.38 91 LEU A N 1
ATOM 777 C CA . LEU A 1 91 ? -10.721 14.177 15.118 1.00 87.38 91 LEU A CA 1
ATOM 778 C C . LEU A 1 91 ? -9.582 13.411 15.790 1.00 87.38 91 LEU A C 1
ATOM 780 O O . LEU A 1 91 ? -9.849 12.451 16.506 1.00 87.38 91 LEU A O 1
ATOM 784 N N . TYR A 1 92 ? -8.335 13.872 15.641 1.00 93.00 92 TYR A N 1
ATOM 785 C CA . TYR A 1 92 ? -7.170 13.249 16.268 1.00 93.00 92 TYR A CA 1
ATOM 786 C C . TYR A 1 92 ? -7.272 13.238 17.796 1.00 93.00 92 TYR A C 1
ATOM 788 O O . TYR A 1 92 ? -6.960 12.236 18.441 1.00 93.00 92 TYR A O 1
ATOM 796 N N . LYS A 1 93 ? -7.750 14.337 18.390 1.00 93.38 93 LYS A N 1
ATOM 797 C CA . LYS A 1 93 ? -7.900 14.461 19.849 1.00 93.38 93 LYS A CA 1
ATOM 798 C C . LYS A 1 93 ? -8.892 13.449 20.428 1.00 93.38 93 LYS A C 1
ATOM 800 O O . LYS A 1 93 ? -8.720 13.035 21.571 1.00 93.38 93 LYS A O 1
ATOM 805 N N . ARG A 1 94 ? -9.885 13.028 19.635 1.00 94.44 94 ARG A N 1
ATOM 806 C CA . ARG A 1 94 ? -10.926 12.059 20.018 1.00 94.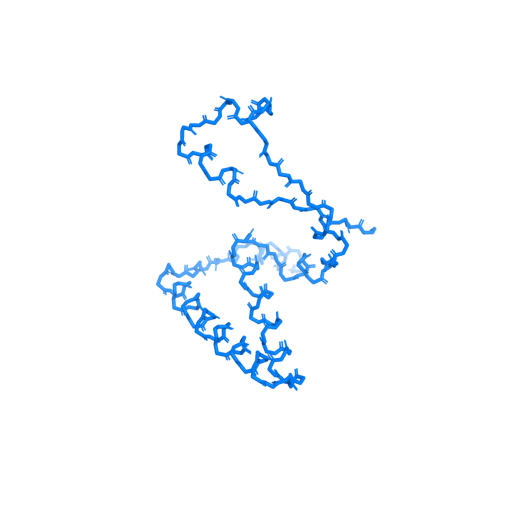44 94 ARG A CA 1
ATOM 807 C C . ARG A 1 94 ? -10.499 10.593 19.848 1.00 94.44 94 ARG A C 1
ATOM 809 O O . ARG A 1 94 ? -11.191 9.713 20.346 1.00 94.44 94 ARG A O 1
ATOM 816 N N . LEU A 1 95 ? -9.389 10.324 19.156 1.00 94.06 95 LEU A N 1
ATOM 817 C CA . LEU A 1 95 ? -8.875 8.968 18.938 1.00 94.06 95 LEU A CA 1
ATOM 818 C C . LEU A 1 95 ? -8.274 8.365 20.218 1.00 94.06 95 LEU A C 1
ATOM 820 O O . LEU A 1 95 ? -7.746 9.076 21.075 1.00 94.06 95 LEU A O 1
ATOM 824 N N . SER A 1 96 ? -8.265 7.035 20.316 1.00 95.62 96 SER A N 1
ATOM 825 C CA . SER A 1 96 ? -7.480 6.329 21.335 1.00 95.62 96 SER A CA 1
ATOM 826 C C . SER A 1 96 ? -5.972 6.470 21.086 1.00 95.62 96 SER A C 1
ATOM 828 O O . SER A 1 96 ? -5.526 6.728 19.968 1.00 95.62 96 SER A O 1
ATOM 830 N N . GLU A 1 97 ? -5.138 6.222 22.100 1.00 93.50 97 GLU A N 1
ATOM 831 C CA . GLU A 1 97 ? -3.673 6.319 21.959 1.00 93.50 97 GLU A CA 1
ATOM 832 C C . GLU A 1 97 ? -3.091 5.406 20.864 1.00 93.50 97 GLU A C 1
ATOM 834 O O . GLU A 1 97 ? -2.119 5.757 20.189 1.00 93.50 97 GLU A O 1
ATOM 839 N N . LYS A 1 98 ? -3.702 4.238 20.628 1.00 93.31 98 LYS A N 1
ATOM 840 C CA . LYS A 1 98 ? -3.290 3.325 19.551 1.00 93.31 98 LYS A CA 1
ATOM 841 C C . LYS A 1 98 ? -3.638 3.882 18.168 1.00 93.31 98 LYS A C 1
ATOM 843 O O . LYS A 1 98 ? -2.846 3.770 17.228 1.00 93.31 98 LYS A O 1
ATOM 848 N N . GLU A 1 99 ? -4.813 4.482 18.043 1.00 92.56 99 GLU A N 1
ATOM 849 C CA . GLU A 1 99 ? -5.285 5.089 16.800 1.00 92.56 99 GLU A CA 1
ATOM 850 C C . GLU A 1 99 ? -4.511 6.365 16.481 1.00 92.56 99 GLU A C 1
ATOM 852 O O . GLU A 1 99 ? -4.103 6.536 15.339 1.00 92.56 99 GLU A O 1
ATOM 857 N N . LYS A 1 100 ? -4.188 7.189 17.485 1.00 93.81 100 LYS A N 1
ATOM 858 C CA . LYS A 1 100 ? -3.320 8.367 17.337 1.00 93.81 100 LYS A CA 1
ATOM 859 C C . LYS A 1 100 ? -1.967 8.017 16.717 1.00 93.81 100 LYS A C 1
ATOM 861 O O . LYS A 1 100 ? -1.544 8.651 15.750 1.00 93.81 100 LYS A O 1
ATOM 866 N N . LYS A 1 101 ? -1.310 6.958 17.211 1.00 91.81 101 LYS A N 1
ATOM 867 C CA . LYS A 1 101 ? -0.044 6.461 16.632 1.00 91.81 101 LYS A CA 1
ATOM 868 C C . LYS A 1 101 ? -0.196 6.069 15.162 1.00 91.81 101 LYS A C 1
ATOM 870 O O . LYS A 1 101 ? 0.702 6.318 14.363 1.00 91.81 101 LYS A O 1
ATOM 875 N N . SER A 1 102 ? -1.327 5.463 14.810 1.00 89.44 102 SER A N 1
ATOM 876 C CA . SER A 1 102 ? -1.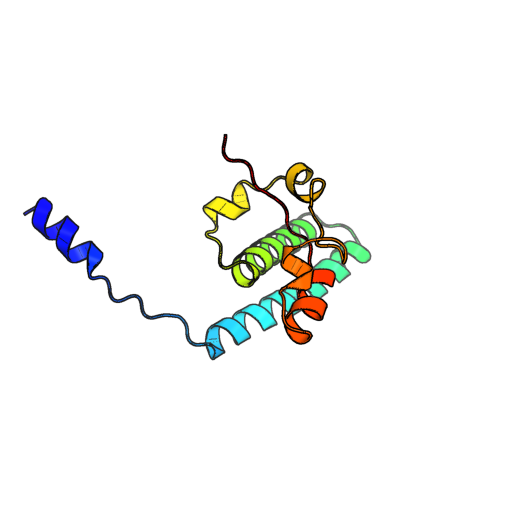611 5.049 13.434 1.00 89.44 102 SER A CA 1
ATOM 877 C C . SER A 1 102 ? -1.939 6.249 12.538 1.00 89.44 102 SER A C 1
ATOM 879 O O . SER A 1 102 ? -1.428 6.329 11.426 1.00 89.44 102 SER A O 1
ATOM 881 N N . ALA A 1 103 ? -2.715 7.214 13.033 1.00 90.69 103 ALA A N 1
ATOM 882 C CA . ALA A 1 103 ? -3.135 8.407 12.302 1.00 90.69 103 ALA A CA 1
ATOM 883 C C . ALA A 1 103 ? -1.953 9.282 11.861 1.00 90.69 103 ALA A C 1
ATOM 885 O O . ALA A 1 103 ? -1.949 9.785 10.745 1.00 90.69 103 ALA A O 1
ATOM 886 N N . LEU A 1 104 ? -0.912 9.406 12.693 1.00 91.81 104 LEU A N 1
ATOM 887 C CA . LEU A 1 104 ? 0.288 10.182 12.348 1.00 91.81 104 LEU A CA 1
ATOM 888 C C . LEU A 1 104 ? 1.213 9.480 11.339 1.00 91.81 104 LEU A C 1
ATOM 890 O O . LEU A 1 104 ? 2.089 10.132 10.760 1.00 91.81 104 LEU A O 1
ATOM 894 N N . LYS A 1 105 ? 1.058 8.161 11.155 1.00 91.81 105 LYS A N 1
ATOM 895 C CA . LYS A 1 105 ? 1.912 7.341 10.282 1.00 91.81 105 LYS A CA 1
ATOM 896 C C . LYS A 1 105 ? 1.489 7.409 8.816 1.00 91.81 105 LYS A C 1
ATOM 898 O O . LYS A 1 105 ? 2.344 7.299 7.941 1.00 91.81 105 LYS A O 1
ATOM 903 N N . TYR A 1 106 ? 0.195 7.549 8.553 1.00 90.62 106 TYR A N 1
ATOM 904 C CA . TYR A 1 106 ? -0.357 7.463 7.205 1.00 90.62 106 TYR A CA 1
ATOM 905 C C . TYR A 1 106 ? -0.756 8.834 6.662 1.00 90.62 106 TYR A C 1
ATOM 907 O O . TYR A 1 106 ? -0.969 9.790 7.406 1.00 90.62 106 TYR A O 1
ATOM 915 N N . ILE A 1 107 ? -0.844 8.906 5.339 1.00 91.12 107 ILE A N 1
ATOM 916 C CA . ILE A 1 107 ? -1.392 10.043 4.606 1.00 91.12 107 ILE A CA 1
ATOM 917 C C . ILE A 1 107 ? -2.688 9.614 3.922 1.00 91.12 107 ILE A C 1
ATOM 919 O O . ILE A 1 107 ? -2.879 8.435 3.618 1.00 91.12 107 ILE A O 1
ATOM 923 N N . CYS A 1 108 ? -3.556 10.579 3.657 1.00 88.94 108 CYS A N 1
ATOM 924 C CA . CYS A 1 108 ? -4.793 10.386 2.916 1.00 88.94 108 CYS A CA 1
ATOM 925 C C . CYS A 1 108 ? -4.747 11.267 1.677 1.00 88.94 108 CYS A C 1
ATOM 927 O O . CYS A 1 108 ? -4.348 12.416 1.769 1.00 88.94 108 CYS A O 1
ATOM 929 N N . PHE A 1 109 ? -5.193 10.786 0.529 1.00 90.50 109 PHE A N 1
ATOM 930 C CA . PHE A 1 109 ? -5.397 11.641 -0.635 1.00 90.50 109 PHE A CA 1
ATOM 931 C C . PHE A 1 109 ? -6.755 11.340 -1.253 1.00 90.50 109 PHE A C 1
ATOM 933 O O . PHE A 1 109 ? -7.318 10.261 -1.051 1.00 90.50 109 PHE A O 1
ATOM 940 N N . THR A 1 110 ? -7.291 12.314 -1.977 1.00 88.19 110 THR A N 1
ATOM 941 C CA . THR A 1 110 ? -8.617 12.209 -2.580 1.00 88.19 110 THR A CA 1
ATOM 942 C C . THR A 1 110 ? -8.467 12.000 -4.074 1.00 88.19 110 THR A C 1
ATOM 944 O O . THR A 1 110 ? -7.854 12.818 -4.750 1.00 88.19 110 THR A O 1
ATOM 947 N N . ILE A 1 111 ? -9.070 10.930 -4.584 1.00 86.31 111 ILE A N 1
ATOM 948 C CA . ILE A 1 111 ? -9.210 10.689 -6.020 1.00 86.31 111 ILE A CA 1
ATOM 949 C C . ILE A 1 111 ? -10.490 11.410 -6.443 1.00 86.31 111 ILE A C 1
ATOM 951 O O . ILE A 1 111 ? -11.577 11.037 -5.999 1.00 86.31 111 ILE A O 1
ATOM 955 N N . ARG A 1 112 ? -10.375 12.491 -7.221 1.00 70.94 112 ARG A N 1
ATOM 956 C CA . ARG A 1 112 ? -11.558 13.207 -7.717 1.00 70.94 112 ARG A CA 1
ATOM 957 C C . ARG A 1 112 ? -12.165 12.435 -8.882 1.00 70.94 112 ARG A C 1
ATOM 959 O O . ARG A 1 112 ? -11.483 12.142 -9.860 1.00 70.94 112 ARG A O 1
ATOM 966 N N . GLU A 1 113 ? -13.453 12.129 -8.782 1.00 63.19 113 GLU A N 1
ATOM 967 C CA . GLU A 1 113 ? -14.231 11.721 -9.951 1.00 63.19 113 GLU A CA 1
ATOM 968 C C . GLU A 1 113 ? -14.458 12.960 -10.833 1.00 63.19 113 GLU A C 1
ATOM 970 O O . GLU A 1 113 ? -14.621 14.068 -10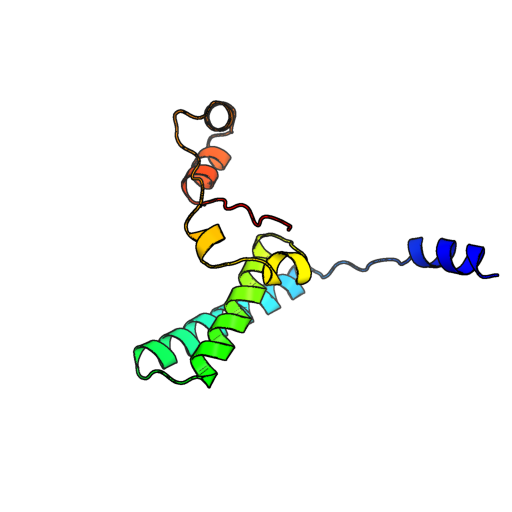.312 1.00 63.19 113 GLU A O 1
ATOM 975 N N . LYS A 1 114 ? -14.360 12.791 -12.156 1.00 55.22 114 LYS A N 1
ATOM 976 C CA . LYS A 1 114 ? -14.754 13.828 -13.118 1.00 55.22 114 LYS A CA 1
ATOM 977 C C . LYS A 1 114 ? -16.269 13.909 -13.208 1.00 55.22 114 LYS A C 1
ATOM 979 O O . LYS A 1 114 ? -16.896 12.829 -13.165 1.00 55.22 114 LYS A O 1
#

Secondary structure (DSSP, 8-state):
-HHHHHHHGGG----PPPHHHHHHHHHHHHHHHHHHHHHHHHS--HHHHHHHHHHHHHHHHHHHT--HHHHTT--HHHHHT-B---SS-HHHHHS-HHHHHHHTT--B------

Sequence (114 aa):
KIIEEYRNNRKKIVNLLKTSDIKKLTNYLEEERISNMRKIENDFTFDAWKSLTEVILILIQIFNRRRAGEIERAYIIDYKNFMKITKEDELYKRLSEKEKKSALKYICFTIREK

Radius of gyration: 19.38 Å; chains: 1; bounding box: 59×37×41 Å